Protein AF-A0A1M6MH89-F1 (afdb_monomer_lite)

pLDDT: mean 93.5, std 6.2, range [54.78, 98.31]

Sequence (133 aa):
MITVTIQVKPYLAAYLQSAYAHCTVEGAIRFTKNQNLYSCLLQLTTPRPKGVSWRDQGNVILSLPCPSVGKDPRTYNYLGEEAVKVLEQEINYEMRMDYYRFLRRNKFKNGMMFTRATELYLEEHGMTELIPE

Foldseek 3Di:
DAKAAAAADPLLLLQQCLVQVVQADPQAREDDPVDPLLVLQLVQFAFDDPPDDPDHDYSHMHDHDDDPDDDHCVGRVDGDPVSSVVSNVVSLVVSVVVLVVQLCCCCPVVVDDSVVSQVVVCVSSVHPDRSDD

Organism: NCBI:txid871324

Structure (mmCIF, N/CA/C/O backbone):
data_AF-A0A1M6MH89-F1
#
_entry.id   AF-A0A1M6MH89-F1
#
loop_
_atom_site.group_PDB
_atom_site.id
_atom_site.type_symbol
_atom_site.label_atom_id
_atom_site.label_alt_id
_atom_site.label_comp_id
_atom_site.label_asym_id
_atom_site.label_entity_id
_atom_site.label_seq_id
_atom_site.pdbx_PDB_ins_code
_atom_site.Cartn_x
_atom_site.Cartn_y
_atom_site.Cartn_z
_atom_site.occupancy
_atom_site.B_iso_or_equiv
_atom_site.auth_seq_id
_atom_site.auth_comp_id
_atom_site.auth_asym_id
_atom_site.auth_atom_id
_atom_site.pdbx_PDB_model_num
ATOM 1 N N . MET A 1 1 ? 8.858 12.599 -11.554 1.00 84.94 1 MET A N 1
ATOM 2 C CA . MET A 1 1 ? 8.562 11.377 -10.772 1.00 84.94 1 MET A CA 1
ATOM 3 C C . MET A 1 1 ? 8.063 10.322 -11.747 1.00 84.94 1 MET A C 1
ATOM 5 O O . MET A 1 1 ? 7.309 10.696 -12.632 1.00 84.94 1 MET A O 1
ATOM 9 N N . ILE A 1 2 ? 8.516 9.067 -11.662 1.00 93.31 2 ILE A N 1
ATOM 10 C CA . ILE A 1 2 ? 7.974 7.984 -12.504 1.00 93.31 2 ILE A CA 1
ATOM 11 C C . ILE A 1 2 ? 6.928 7.251 -11.677 1.00 93.31 2 ILE A C 1
ATOM 13 O O . ILE A 1 2 ? 7.187 6.927 -10.517 1.00 93.31 2 ILE A O 1
ATOM 17 N N . THR A 1 3 ? 5.755 7.035 -12.254 1.00 96.06 3 THR A N 1
ATOM 18 C CA . THR A 1 3 ? 4.608 6.436 -11.577 1.00 96.06 3 THR A CA 1
ATOM 19 C C . THR A 1 3 ? 4.136 5.188 -12.307 1.00 96.06 3 THR A C 1
ATOM 21 O O . THR A 1 3 ? 4.455 4.974 -13.475 1.00 96.06 3 THR A O 1
ATOM 24 N N . VAL A 1 4 ? 3.377 4.367 -11.592 1.00 96.38 4 VAL A N 1
ATOM 25 C CA . VAL A 1 4 ? 2.620 3.240 -12.132 1.00 96.38 4 VAL A CA 1
ATOM 26 C C . VAL A 1 4 ? 1.200 3.328 -11.591 1.00 96.38 4 VAL A C 1
ATOM 28 O O . VAL A 1 4 ? 1.000 3.719 -10.438 1.00 96.38 4 VAL A O 1
ATOM 31 N N . THR A 1 5 ? 0.219 2.985 -12.420 1.00 97.50 5 THR A N 1
ATOM 32 C CA . THR A 1 5 ? -1.176 2.866 -11.982 1.00 97.50 5 THR A CA 1
ATOM 33 C C . THR A 1 5 ? -1.515 1.391 -11.863 1.00 97.50 5 THR A C 1
ATOM 35 O O . THR A 1 5 ? -1.252 0.628 -12.788 1.00 97.50 5 THR A O 1
ATOM 38 N N . ILE A 1 6 ? -2.065 0.985 -10.725 1.00 97.12 6 ILE A N 1
ATOM 39 C CA . ILE A 1 6 ? -2.468 -0.397 -10.470 1.00 97.12 6 ILE A CA 1
ATOM 40 C C . ILE A 1 6 ? -3.941 -0.451 -10.093 1.00 97.12 6 ILE A C 1
ATOM 42 O O . ILE A 1 6 ? -4.483 0.477 -9.486 1.00 97.12 6 ILE A O 1
ATOM 46 N N . GLN A 1 7 ? -4.587 -1.552 -10.458 1.00 97.31 7 GLN A N 1
ATOM 47 C CA . GLN A 1 7 ? -5.928 -1.870 -10.001 1.00 97.31 7 GLN A CA 1
ATOM 48 C C . GLN A 1 7 ? -5.826 -2.771 -8.774 1.00 97.31 7 GLN A C 1
ATOM 50 O O . GLN A 1 7 ? -5.246 -3.852 -8.853 1.00 97.31 7 GLN A O 1
ATOM 55 N N . VAL A 1 8 ? -6.413 -2.326 -7.666 1.00 96.19 8 VAL A N 1
ATOM 56 C CA . VAL A 1 8 ? -6.588 -3.131 -6.451 1.00 96.19 8 VAL A CA 1
ATOM 57 C C . VAL A 1 8 ? -8.048 -3.131 -6.005 1.00 96.19 8 VAL A C 1
ATOM 59 O O . VAL A 1 8 ? -8.867 -2.356 -6.515 1.00 96.19 8 VAL A O 1
ATOM 62 N N . LYS A 1 9 ? -8.401 -3.974 -5.035 1.00 95.12 9 LYS A N 1
ATOM 63 C CA . LYS A 1 9 ? -9.731 -3.963 -4.410 1.00 95.12 9 LYS A CA 1
ATOM 64 C C . LYS A 1 9 ? -10.077 -2.568 -3.855 1.00 95.12 9 LYS A C 1
ATOM 66 O O . LYS A 1 9 ? -9.208 -1.924 -3.263 1.00 95.12 9 LYS A O 1
ATOM 71 N N . PRO A 1 10 ? -11.331 -2.093 -3.995 1.00 94.56 10 PRO A N 1
ATOM 72 C CA . PRO A 1 10 ? -11.717 -0.734 -3.600 1.00 94.56 10 PRO A CA 1
ATOM 73 C C . PRO A 1 10 ? -11.377 -0.367 -2.150 1.00 94.56 10 PRO A C 1
ATOM 75 O O . PRO A 1 10 ? -10.840 0.713 -1.910 1.00 94.56 10 PRO A O 1
ATOM 78 N N . TYR A 1 11 ? -11.599 -1.273 -1.192 1.00 93.75 11 TYR A N 1
ATOM 79 C CA . TYR A 1 11 ? -11.278 -1.019 0.218 1.00 93.75 11 TYR A CA 1
ATOM 80 C C . TYR A 1 11 ? -9.766 -0.857 0.467 1.00 93.75 11 TYR A C 1
ATOM 82 O O . TYR A 1 11 ? -9.362 -0.049 1.299 1.00 93.75 11 TYR A O 1
ATOM 90 N N . LEU A 1 12 ? -8.910 -1.549 -0.298 1.00 96.06 12 LEU A N 1
ATOM 91 C CA . LEU A 1 12 ? -7.453 -1.377 -0.229 1.00 96.06 12 LEU A CA 1
ATOM 92 C C . LEU A 1 12 ? -7.014 -0.047 -0.846 1.00 96.06 12 LEU A C 1
ATOM 94 O O . LEU A 1 12 ? -6.084 0.584 -0.350 1.00 96.06 12 LEU A O 1
ATOM 98 N N . ALA A 1 13 ? -7.690 0.408 -1.903 1.00 96.06 13 ALA A N 1
ATOM 99 C CA . ALA A 1 13 ? -7.443 1.734 -2.461 1.00 96.06 13 ALA A CA 1
ATOM 100 C C . ALA A 1 13 ? -7.813 2.836 -1.453 1.00 96.06 13 ALA A C 1
ATOM 102 O O . ALA A 1 13 ? -7.015 3.747 -1.233 1.00 96.06 13 ALA A O 1
ATOM 103 N N . ALA A 1 14 ? -8.970 2.720 -0.792 1.00 95.31 14 ALA A N 1
ATOM 104 C CA . ALA A 1 14 ? -9.404 3.641 0.261 1.00 95.31 14 ALA A CA 1
ATOM 105 C C . ALA A 1 14 ? -8.430 3.653 1.453 1.00 95.31 14 ALA A C 1
ATOM 107 O O . ALA A 1 14 ? -8.017 4.723 1.910 1.00 95.31 14 ALA A O 1
ATOM 108 N N . TYR A 1 15 ? -7.973 2.470 1.889 1.00 96.12 15 TYR A N 1
ATOM 109 C CA . TYR A 1 15 ? -6.920 2.334 2.897 1.00 96.12 15 TYR A CA 1
ATOM 110 C C . TYR A 1 15 ? -5.662 3.103 2.500 1.00 96.12 15 TYR A C 1
ATOM 112 O O . TYR A 1 15 ? -5.164 3.923 3.264 1.00 96.12 15 TYR A O 1
ATOM 120 N N . LEU A 1 16 ? -5.147 2.857 1.294 1.00 96.62 16 LEU A N 1
ATOM 121 C CA . LEU A 1 16 ? -3.911 3.475 0.834 1.00 96.62 16 LEU A CA 1
ATOM 122 C C . LEU A 1 16 ? -4.030 5.001 0.760 1.00 96.62 16 LEU A C 1
ATOM 124 O O . LEU A 1 16 ? -3.124 5.707 1.200 1.00 96.62 16 LEU A O 1
ATOM 128 N N . GLN A 1 17 ? -5.147 5.5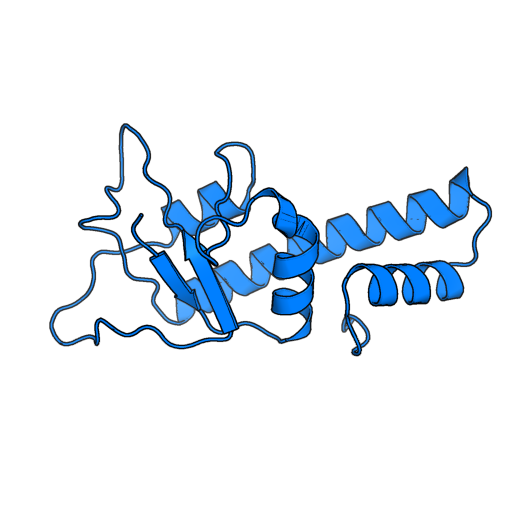10 0.240 1.00 94.81 17 GLN A N 1
ATOM 129 C CA . GLN A 1 17 ? -5.389 6.948 0.124 1.00 94.81 17 GLN A CA 1
ATOM 130 C C . GLN A 1 17 ? -5.436 7.643 1.486 1.00 94.81 17 GLN A C 1
ATOM 132 O O . GLN A 1 17 ? -4.864 8.718 1.637 1.00 94.81 17 GLN A O 1
ATOM 137 N N . SER A 1 18 ? -6.078 7.030 2.479 1.00 95.19 18 SER A N 1
ATOM 138 C CA . SER A 1 18 ? -6.204 7.590 3.828 1.00 95.19 18 SER A CA 1
ATOM 139 C C . SER A 1 18 ? -4.924 7.404 4.652 1.00 95.19 18 SER A C 1
ATOM 141 O O . SER A 1 18 ? -4.354 8.383 5.138 1.00 95.19 18 SER A O 1
ATOM 143 N N . ALA A 1 19 ? -4.400 6.178 4.746 1.00 95.25 19 ALA A N 1
ATOM 144 C CA . ALA A 1 19 ? -3.220 5.853 5.550 1.00 95.25 19 ALA A CA 1
ATOM 145 C C . ALA A 1 19 ? -1.943 6.545 5.042 1.00 95.25 19 ALA A C 1
ATOM 147 O O . ALA A 1 19 ? -1.082 6.931 5.836 1.00 95.25 19 ALA A O 1
ATOM 148 N N . TYR A 1 20 ? -1.831 6.760 3.726 1.00 95.56 20 TYR A N 1
ATOM 149 C CA . TYR A 1 20 ? -0.673 7.396 3.089 1.00 95.56 20 TYR A CA 1
ATOM 150 C C . TYR A 1 20 ? -0.992 8.773 2.489 1.00 95.56 20 TYR A C 1
ATOM 152 O O . TYR A 1 20 ? -0.226 9.273 1.659 1.00 95.56 20 TYR A O 1
ATOM 160 N N . ALA A 1 21 ? -2.065 9.437 2.937 1.00 93.44 21 ALA A N 1
ATOM 161 C CA . ALA A 1 21 ? -2.431 10.784 2.483 1.00 93.44 21 ALA A CA 1
ATOM 162 C C . ALA A 1 21 ? -1.250 11.767 2.597 1.00 93.44 21 ALA A C 1
ATOM 164 O O . ALA A 1 21 ? -0.911 12.479 1.654 1.00 93.44 21 ALA A O 1
ATOM 165 N N . HIS A 1 22 ? -0.543 11.718 3.729 1.00 92.31 22 HIS A N 1
ATOM 166 C CA . HIS A 1 22 ? 0.636 12.536 4.028 1.00 92.31 22 HIS A CA 1
ATOM 167 C C . HIS A 1 22 ? 1.875 12.208 3.170 1.00 92.31 22 HIS A C 1
ATOM 169 O O . HIS A 1 22 ? 2.835 12.975 3.151 1.00 92.31 22 HIS A O 1
ATOM 175 N N . CYS A 1 23 ? 1.868 11.076 2.462 1.00 91.25 23 CYS A N 1
ATOM 176 C CA . CYS A 1 23 ? 2.927 10.644 1.550 1.00 91.25 23 CYS A CA 1
ATOM 177 C C . CYS A 1 23 ? 2.554 10.827 0.070 1.00 91.25 23 CYS A C 1
ATOM 179 O O . CYS A 1 23 ? 3.302 10.388 -0.808 1.00 91.25 23 CYS A O 1
ATOM 181 N N . THR A 1 24 ? 1.406 11.435 -0.231 1.00 93.75 24 THR A N 1
ATOM 182 C CA . THR A 1 24 ? 0.944 11.620 -1.609 1.00 93.75 24 THR A CA 1
ATOM 183 C C . THR A 1 24 ? 1.540 12.892 -2.204 1.00 93.75 24 THR A C 1
ATOM 185 O O . THR A 1 24 ? 1.400 13.981 -1.655 1.00 93.75 24 THR A O 1
ATOM 188 N N . VAL A 1 25 ? 2.211 12.758 -3.347 1.00 92.12 25 VAL A N 1
ATOM 189 C CA . VAL A 1 25 ? 2.838 13.863 -4.086 1.00 92.12 25 VAL A CA 1
ATOM 190 C C . VAL A 1 25 ? 2.301 13.828 -5.508 1.00 92.12 25 VAL A C 1
ATOM 192 O O . VAL A 1 25 ? 2.363 12.783 -6.143 1.00 92.12 25 VAL A O 1
ATOM 195 N N . GLU A 1 26 ? 1.757 14.943 -6.004 1.00 91.06 26 GLU A N 1
ATOM 196 C CA . GLU A 1 26 ? 1.193 15.035 -7.368 1.00 91.06 26 GLU A CA 1
ATOM 197 C C . GLU A 1 26 ? 0.160 13.924 -7.677 1.00 91.06 26 GLU A C 1
ATOM 199 O O . GLU A 1 26 ? 0.090 13.409 -8.789 1.00 91.06 26 GLU A O 1
ATOM 204 N N . GLY A 1 27 ? -0.626 13.517 -6.672 1.00 91.69 27 GLY A N 1
ATOM 205 C CA . GLY A 1 27 ? -1.636 12.458 -6.803 1.00 91.69 27 GLY A CA 1
ATOM 206 C C . GLY A 1 27 ? -1.094 11.023 -6.783 1.00 91.69 27 GLY A C 1
ATOM 207 O O . GLY A 1 27 ? -1.880 10.090 -6.916 1.00 91.69 27 GLY A O 1
ATOM 208 N N . ALA A 1 28 ? 0.215 10.823 -6.592 1.00 96.62 28 ALA A N 1
ATOM 209 C CA . ALA A 1 28 ? 0.829 9.504 -6.468 1.00 96.62 28 ALA A CA 1
ATOM 210 C C . ALA A 1 28 ? 1.328 9.245 -5.043 1.00 96.62 28 ALA A C 1
ATOM 212 O O . ALA A 1 28 ? 2.017 10.077 -4.447 1.00 96.62 28 ALA A O 1
ATOM 213 N N . ILE A 1 29 ? 1.040 8.059 -4.512 1.00 97.62 29 ILE A N 1
ATOM 214 C CA . ILE A 1 29 ? 1.519 7.645 -3.192 1.00 97.62 29 ILE A CA 1
ATOM 215 C C . ILE A 1 29 ? 3.012 7.338 -3.288 1.00 97.62 29 ILE A C 1
ATOM 217 O O . ILE A 1 29 ? 3.440 6.505 -4.093 1.00 97.62 29 ILE A O 1
ATOM 221 N N . ARG A 1 30 ? 3.822 8.007 -2.466 1.00 96.50 30 ARG A N 1
ATOM 222 C CA . ARG A 1 30 ? 5.269 7.798 -2.407 1.00 96.50 30 ARG A CA 1
ATOM 223 C C . ARG A 1 30 ? 5.659 7.105 -1.111 1.00 96.50 30 ARG A C 1
ATOM 225 O O . ARG A 1 30 ? 5.775 7.743 -0.069 1.00 96.50 30 ARG A O 1
ATOM 232 N N . PHE A 1 31 ? 5.956 5.814 -1.200 1.00 95.81 31 PHE A N 1
ATOM 233 C CA . PHE A 1 31 ? 6.504 5.089 -0.060 1.00 95.81 31 PHE A CA 1
ATOM 234 C C . PHE A 1 31 ? 7.932 5.542 0.272 1.00 95.81 31 PHE A C 1
ATOM 236 O O . PHE A 1 31 ? 8.727 5.903 -0.601 1.00 95.81 31 PHE A O 1
ATOM 243 N N . THR A 1 32 ? 8.266 5.498 1.556 1.00 93.25 32 THR A N 1
ATOM 244 C CA . THR A 1 32 ? 9.608 5.742 2.086 1.00 93.25 32 THR A CA 1
ATOM 245 C C . THR A 1 32 ? 10.361 4.427 2.263 1.00 93.25 32 THR A C 1
ATOM 247 O O . THR A 1 32 ? 9.759 3.369 2.423 1.00 93.25 32 THR A O 1
ATOM 250 N N . LYS A 1 33 ? 11.698 4.485 2.290 1.00 92.19 33 LYS A N 1
ATOM 251 C CA . LYS A 1 33 ? 12.571 3.295 2.354 1.00 92.19 33 LYS A CA 1
ATOM 252 C C . LYS A 1 33 ? 12.321 2.376 3.558 1.00 92.19 33 LYS A C 1
ATOM 254 O O . LYS A 1 33 ? 12.704 1.215 3.509 1.00 92.19 33 LYS A O 1
ATOM 259 N N . ASN A 1 34 ? 11.705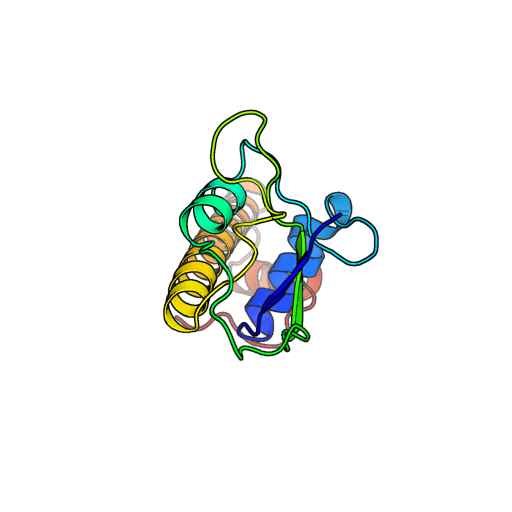 2.895 4.620 1.00 92.56 34 ASN A N 1
ATOM 260 C CA . ASN A 1 34 ? 11.442 2.154 5.853 1.00 92.56 34 ASN A CA 1
ATOM 261 C C . ASN A 1 34 ? 10.083 1.431 5.838 1.00 92.56 34 ASN A C 1
ATOM 263 O O . ASN A 1 34 ? 9.740 0.769 6.811 1.00 92.56 34 ASN A O 1
ATOM 267 N N . GLN A 1 35 ? 9.290 1.587 4.776 1.00 93.31 35 GLN A N 1
ATOM 268 C CA . GLN A 1 35 ? 7.984 0.945 4.631 1.00 93.31 35 GLN A CA 1
ATOM 269 C C . GLN A 1 35 ? 8.121 -0.339 3.809 1.00 93.31 35 GLN A C 1
ATOM 271 O O . GLN A 1 35 ? 8.764 -0.335 2.761 1.00 93.31 35 GLN A O 1
ATOM 276 N N . ASN A 1 36 ? 7.474 -1.428 4.230 1.00 94.62 36 ASN A N 1
ATOM 277 C CA . ASN A 1 36 ? 7.555 -2.716 3.527 1.00 94.62 36 ASN A CA 1
ATOM 278 C C . ASN A 1 36 ? 7.075 -2.614 2.072 1.00 94.62 36 ASN A C 1
ATOM 280 O O . ASN A 1 36 ? 7.726 -3.139 1.167 1.00 94.62 36 ASN A O 1
ATOM 284 N N . LEU A 1 37 ? 6.018 -1.830 1.826 1.00 96.88 37 LEU A N 1
ATOM 285 C CA . LEU A 1 37 ? 5.495 -1.569 0.481 1.00 96.88 37 LEU A CA 1
ATOM 286 C C . LEU A 1 37 ? 6.515 -0.902 -0.458 1.00 96.88 37 LEU A C 1
ATOM 288 O O . LEU A 1 37 ? 6.464 -1.143 -1.661 1.00 96.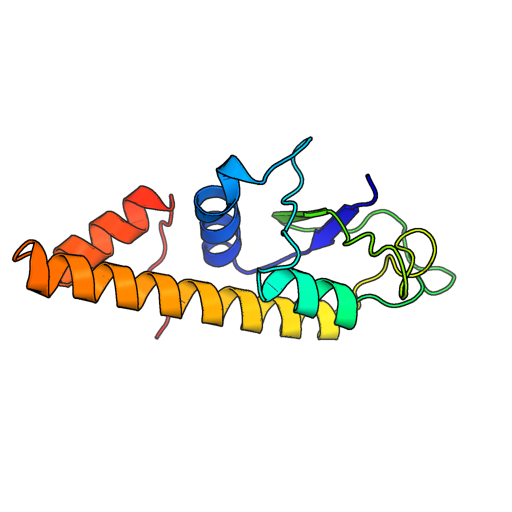88 37 LEU A O 1
ATOM 292 N N . TYR A 1 38 ? 7.483 -0.129 0.055 1.00 96.56 38 TYR A N 1
ATOM 293 C CA . TYR A 1 38 ? 8.584 0.399 -0.763 1.00 96.56 38 TYR A CA 1
ATOM 294 C C . TYR A 1 38 ? 9.459 -0.732 -1.306 1.00 96.56 38 TYR A C 1
ATOM 296 O O . TYR A 1 38 ? 9.751 -0.783 -2.502 1.00 96.56 38 TYR A O 1
ATOM 304 N N . SER A 1 39 ? 9.878 -1.638 -0.419 1.00 95.50 39 SER A N 1
ATOM 305 C CA . SER A 1 39 ? 10.739 -2.768 -0.767 1.00 95.50 39 SER A CA 1
ATOM 306 C C . SER A 1 39 ? 10.014 -3.749 -1.684 1.00 95.50 39 SER A C 1
ATOM 308 O O . SER A 1 39 ? 10.584 -4.162 -2.693 1.00 95.50 39 SER A O 1
ATOM 310 N N . CYS A 1 40 ? 8.747 -4.048 -1.384 1.00 97.19 40 CYS A N 1
ATOM 311 C CA . CYS A 1 40 ? 7.883 -4.889 -2.208 1.00 97.19 40 CYS A CA 1
ATOM 312 C C . CYS A 1 40 ? 7.748 -4.315 -3.628 1.00 97.19 40 CYS A C 1
ATOM 314 O O . CYS A 1 40 ? 8.100 -4.975 -4.605 1.00 97.19 40 CYS A O 1
ATOM 316 N N . LEU A 1 41 ? 7.364 -3.039 -3.750 1.00 97.12 41 LEU A N 1
ATOM 317 C CA . LEU A 1 41 ? 7.223 -2.362 -5.040 1.00 97.12 41 LEU A CA 1
ATOM 318 C C . LEU A 1 41 ? 8.531 -2.381 -5.846 1.00 97.12 41 LEU A C 1
ATOM 320 O O . LEU A 1 41 ? 8.523 -2.717 -7.027 1.00 97.12 41 LEU A O 1
ATOM 324 N N . LEU A 1 42 ? 9.669 -2.077 -5.213 1.00 96.56 42 LEU A N 1
ATOM 325 C CA . LEU A 1 42 ? 10.981 -2.117 -5.865 1.00 96.56 42 LEU A CA 1
ATOM 326 C C . LEU A 1 42 ? 11.346 -3.530 -6.355 1.00 96.56 42 LEU A C 1
ATOM 328 O O . LEU A 1 42 ? 11.904 -3.699 -7.440 1.00 96.56 42 LEU A O 1
ATOM 332 N N . GLN A 1 43 ? 11.058 -4.569 -5.574 1.00 96.38 43 GLN A N 1
ATOM 333 C CA . GLN A 1 43 ? 11.355 -5.951 -5.960 1.00 96.38 43 GLN A CA 1
ATOM 334 C C . GLN A 1 43 ? 10.482 -6.430 -7.122 1.00 96.38 43 GLN A C 1
ATOM 336 O O . GLN A 1 43 ? 10.983 -7.136 -7.998 1.00 96.38 43 GLN A O 1
ATOM 341 N N . LEU A 1 44 ? 9.232 -5.983 -7.171 1.00 97.81 44 LEU A N 1
ATOM 342 C CA . LEU A 1 44 ? 8.243 -6.405 -8.156 1.00 97.81 44 LEU A CA 1
ATOM 343 C C . LEU A 1 44 ? 8.373 -5.711 -9.519 1.00 97.81 44 LEU A C 1
ATOM 345 O O . LEU A 1 44 ? 7.905 -6.252 -10.521 1.00 97.81 44 LEU A O 1
ATOM 349 N N . THR A 1 45 ? 9.025 -4.546 -9.601 1.00 97.12 45 THR A N 1
ATOM 350 C CA . THR A 1 45 ? 9.207 -3.868 -10.891 1.00 97.12 45 THR A CA 1
ATOM 351 C C . THR A 1 45 ? 10.138 -4.633 -11.827 1.00 97.12 45 THR A C 1
ATOM 353 O O . THR A 1 45 ? 11.200 -5.135 -11.446 1.00 97.12 45 THR A O 1
ATOM 356 N N . THR A 1 46 ? 9.767 -4.667 -13.101 1.00 96.69 46 THR A N 1
ATOM 357 C CA . THR A 1 46 ? 10.532 -5.286 -14.188 1.00 96.69 46 THR A CA 1
ATOM 358 C C . THR A 1 46 ? 10.711 -4.291 -15.336 1.00 96.69 46 THR A C 1
ATOM 360 O O . THR A 1 46 ? 10.019 -3.265 -15.372 1.00 96.69 46 THR A O 1
ATOM 363 N N . PRO A 1 47 ? 11.652 -4.535 -16.266 1.00 96.31 47 PRO A N 1
ATOM 364 C CA . PRO A 1 47 ? 11.737 -3.743 -17.482 1.00 96.31 47 PRO A CA 1
ATOM 365 C C . PRO A 1 47 ? 10.453 -3.853 -18.300 1.00 96.31 47 PRO A C 1
ATOM 367 O O . PRO A 1 47 ? 9.947 -4.958 -18.498 1.00 96.31 47 PRO A O 1
ATOM 370 N N . ARG A 1 48 ? 9.932 -2.724 -18.792 1.00 94.25 48 ARG A N 1
ATOM 371 C CA . ARG A 1 48 ? 8.696 -2.731 -19.586 1.00 94.25 48 ARG A CA 1
ATOM 372 C C . ARG A 1 48 ? 8.895 -3.529 -20.883 1.00 94.25 48 ARG A C 1
ATOM 374 O O . ARG A 1 48 ? 9.778 -3.178 -21.673 1.00 94.25 48 ARG A O 1
ATOM 381 N N . PRO A 1 49 ? 8.099 -4.586 -21.132 1.00 94.19 49 PRO A N 1
ATOM 382 C CA . PRO A 1 49 ? 8.215 -5.365 -22.357 1.00 94.19 49 PRO A CA 1
ATOM 383 C C . PRO A 1 49 ? 7.864 -4.537 -23.599 1.00 94.19 49 PRO A C 1
ATOM 385 O O . PRO A 1 49 ? 7.057 -3.605 -23.549 1.00 94.19 49 PRO A O 1
ATOM 388 N N . LYS A 1 50 ? 8.443 -4.901 -24.749 1.00 92.25 50 LYS A N 1
ATOM 389 C CA . LYS A 1 50 ? 8.118 -4.260 -26.032 1.00 92.25 50 LYS A CA 1
ATOM 390 C C . LYS A 1 50 ? 6.654 -4.528 -26.396 1.00 92.25 50 LYS A C 1
ATOM 392 O O . LYS A 1 50 ? 6.199 -5.661 -26.314 1.00 92.25 50 LYS A O 1
ATOM 397 N N . GLY A 1 51 ? 5.943 -3.490 -26.833 1.00 89.12 51 GLY A N 1
ATOM 398 C CA . GLY A 1 51 ? 4.545 -3.590 -27.273 1.00 89.12 51 GLY A CA 1
ATOM 399 C C . GLY A 1 51 ? 3.500 -3.455 -26.160 1.00 89.12 51 GLY A C 1
ATOM 400 O O . GLY A 1 51 ? 2.314 -3.380 -26.465 1.00 89.12 51 GLY A O 1
ATOM 401 N N . VAL A 1 52 ? 3.911 -3.363 -24.891 1.00 89.88 52 VAL A N 1
ATOM 402 C CA . VAL A 1 52 ? 2.992 -3.061 -23.785 1.00 89.88 52 VAL A CA 1
ATOM 403 C C . VAL A 1 52 ? 2.698 -1.559 -23.756 1.00 89.88 52 VAL A C 1
ATOM 405 O O . VAL A 1 52 ? 3.602 -0.735 -23.909 1.00 89.88 52 VAL A O 1
ATOM 408 N N . SER A 1 53 ? 1.425 -1.203 -23.562 1.00 88.50 53 SER A N 1
ATOM 409 C CA . SER A 1 53 ? 0.971 0.187 -23.427 1.00 88.50 53 SER A CA 1
ATOM 410 C C . SER A 1 53 ? 1.743 0.927 -22.331 1.00 88.50 53 SER A C 1
ATOM 412 O O . SER A 1 53 ? 2.083 0.345 -21.308 1.00 88.50 53 SER A O 1
ATOM 414 N N . TRP A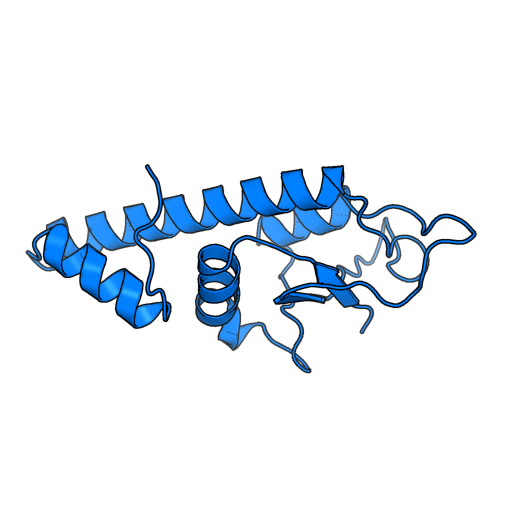 1 54 ? 1.973 2.226 -22.520 1.00 86.62 54 TRP A N 1
ATOM 415 C CA . TRP A 1 54 ? 2.521 3.128 -21.494 1.00 86.62 54 TRP A CA 1
ATOM 416 C C . TRP A 1 54 ? 1.449 3.730 -20.580 1.00 86.62 54 TRP A C 1
ATOM 418 O O . TRP A 1 54 ? 1.763 4.476 -19.658 1.00 86.62 54 TRP A O 1
ATOM 428 N N . ARG A 1 55 ? 0.175 3.441 -20.857 1.00 86.75 55 ARG A N 1
ATOM 429 C CA . ARG A 1 55 ? -0.961 3.882 -20.050 1.00 86.75 55 ARG A CA 1
ATOM 430 C C . ARG A 1 55 ? -1.417 2.722 -19.181 1.00 86.75 55 ARG A C 1
ATOM 432 O O . ARG A 1 55 ? -2.228 1.911 -19.627 1.00 86.75 55 ARG A O 1
ATOM 439 N N . ASP A 1 56 ? -0.860 2.650 -17.980 1.00 90.38 56 ASP A N 1
ATOM 440 C CA . ASP A 1 56 ? -1.330 1.722 -16.957 1.00 90.38 56 ASP A CA 1
ATOM 441 C C . ASP A 1 56 ? -2.725 2.172 -16.471 1.00 90.38 56 ASP A C 1
ATOM 443 O O . ASP A 1 56 ? -3.014 3.371 -16.432 1.00 90.38 56 ASP A O 1
ATOM 447 N N . GLN A 1 57 ? -3.607 1.227 -16.139 1.00 91.00 57 GLN A N 1
ATOM 448 C CA . GLN A 1 57 ? -4.984 1.498 -15.706 1.00 91.00 57 GLN A CA 1
ATOM 449 C C . GLN A 1 57 ? -5.202 1.002 -14.277 1.00 91.00 57 GLN A C 1
ATOM 451 O O . GLN A 1 57 ? -4.618 -0.002 -13.871 1.00 91.00 57 GLN A O 1
ATOM 456 N N . GLY A 1 58 ? -6.063 1.687 -13.524 1.00 95.44 58 GLY A N 1
ATOM 457 C CA . GLY A 1 58 ? -6.430 1.269 -12.177 1.00 95.44 58 GLY A CA 1
ATOM 458 C C . GLY A 1 58 ? -6.935 2.402 -11.292 1.00 95.44 58 GLY A C 1
ATOM 459 O O . GLY A 1 58 ? -7.196 3.509 -11.763 1.00 95.44 58 GLY A O 1
ATOM 460 N N . ASN A 1 59 ? -7.057 2.113 -9.998 1.00 96.31 59 ASN A N 1
ATOM 461 C CA . ASN A 1 59 ? -7.606 3.007 -8.977 1.00 96.31 59 ASN A CA 1
ATOM 462 C C . ASN A 1 59 ? -6.563 3.525 -7.970 1.00 96.31 59 ASN A C 1
ATOM 464 O O . ASN A 1 59 ? -6.913 4.300 -7.080 1.00 96.31 59 ASN A O 1
ATOM 468 N N . VAL A 1 60 ? -5.294 3.127 -8.104 1.00 97.06 60 VAL A N 1
ATOM 469 C CA . VAL A 1 60 ? -4.190 3.591 -7.253 1.00 97.06 60 VAL A CA 1
ATOM 470 C C . VAL A 1 60 ? -2.994 3.980 -8.113 1.00 97.06 60 VAL A C 1
ATOM 472 O O . VAL A 1 60 ? -2.540 3.199 -8.947 1.00 97.06 60 VAL A O 1
ATOM 475 N N . ILE A 1 61 ? -2.449 5.175 -7.874 1.00 97.69 61 ILE A N 1
ATOM 476 C CA . ILE A 1 61 ? -1.227 5.663 -8.521 1.00 97.69 61 ILE A CA 1
ATOM 477 C C . ILE A 1 61 ? -0.090 5.617 -7.500 1.00 97.69 61 ILE A C 1
ATOM 479 O O . ILE A 1 61 ? -0.156 6.253 -6.447 1.00 97.69 61 ILE A O 1
ATOM 483 N N . LEU A 1 62 ? 0.973 4.883 -7.822 1.00 97.56 62 LEU A N 1
ATOM 484 C CA . LEU A 1 62 ? 2.156 4.739 -6.980 1.00 97.56 62 LEU A CA 1
ATOM 485 C C . LEU A 1 62 ? 3.356 5.418 -7.635 1.00 97.56 62 LEU A C 1
ATOM 487 O O . LEU A 1 62 ? 3.622 5.233 -8.823 1.00 97.56 62 LEU A O 1
ATOM 491 N N . SER A 1 63 ? 4.122 6.172 -6.851 1.00 97.12 63 SER A N 1
ATOM 492 C CA . SER A 1 63 ? 5.453 6.622 -7.253 1.00 97.12 63 SER A CA 1
ATOM 493 C C . SER A 1 63 ? 6.413 5.444 -7.183 1.00 97.12 63 SER A C 1
ATOM 495 O O . SER A 1 63 ? 6.588 4.842 -6.123 1.00 97.12 63 SER A O 1
ATOM 497 N N . LEU A 1 64 ? 7.108 5.165 -8.283 1.00 96.62 64 LEU A N 1
ATOM 498 C CA . LEU A 1 64 ? 8.131 4.132 -8.287 1.00 96.62 64 LEU A CA 1
ATOM 499 C C . LEU A 1 64 ? 9.330 4.549 -7.419 1.00 96.62 64 LEU A C 1
ATOM 501 O O . LEU A 1 64 ? 9.776 5.702 -7.495 1.00 96.62 64 LEU A O 1
ATOM 505 N N . PRO A 1 65 ? 9.872 3.625 -6.609 1.00 94.62 65 PRO A N 1
ATOM 506 C CA . PRO A 1 65 ? 11.108 3.830 -5.876 1.00 94.62 65 PRO A CA 1
ATOM 507 C C . PRO A 1 65 ? 12.265 4.215 -6.802 1.00 94.62 65 PRO A C 1
ATOM 509 O O . PRO A 1 65 ? 12.445 3.629 -7.866 1.00 94.62 65 PRO A O 1
ATOM 512 N N . CYS A 1 66 ? 13.085 5.172 -6.367 1.00 93.62 66 CYS A N 1
ATOM 513 C CA . CYS A 1 66 ? 14.306 5.575 -7.064 1.00 93.62 66 CYS A CA 1
ATOM 514 C C . CYS A 1 66 ? 15.503 5.431 -6.111 1.00 93.62 66 CYS A C 1
ATOM 516 O O . CYS A 1 66 ? 15.937 6.419 -5.508 1.00 93.62 66 CYS A O 1
ATOM 518 N N . PRO A 1 67 ? 15.997 4.201 -5.876 1.00 92.31 67 PRO A N 1
ATOM 519 C CA . PRO A 1 67 ? 17.172 3.993 -5.041 1.00 92.31 67 PRO A CA 1
ATOM 520 C C . PRO A 1 67 ? 18.430 4.557 -5.722 1.00 92.31 67 PRO A C 1
ATOM 522 O O . PRO A 1 67 ? 18.497 4.657 -6.943 1.00 92.31 67 PRO A O 1
ATOM 525 N N . SER A 1 68 ? 19.451 4.902 -4.934 1.00 90.75 68 SER A N 1
ATOM 526 C CA . SER A 1 68 ? 20.747 5.358 -5.463 1.00 90.75 68 SER A CA 1
ATOM 527 C C . SER A 1 68 ? 21.537 4.241 -6.153 1.00 90.75 68 SER A C 1
ATOM 529 O O . SER A 1 68 ? 22.367 4.517 -7.012 1.00 90.75 68 SER A O 1
ATOM 531 N N . VAL A 1 69 ? 21.286 2.986 -5.770 1.00 89.25 69 VAL A N 1
ATOM 532 C CA . VAL A 1 69 ? 21.884 1.775 -6.343 1.00 89.25 69 VAL A CA 1
ATOM 533 C C . VAL A 1 69 ? 20.777 0.739 -6.529 1.00 89.25 69 VAL A C 1
ATOM 535 O O . VAL A 1 69 ? 19.952 0.557 -5.633 1.00 89.25 69 VAL A O 1
ATOM 538 N N . GLY A 1 70 ? 20.759 0.052 -7.672 1.00 90.44 70 GLY A N 1
ATOM 539 C CA . GLY A 1 70 ? 19.793 -1.003 -7.978 1.00 90.44 70 GLY A CA 1
ATOM 540 C C . GLY A 1 70 ? 18.918 -0.665 -9.182 1.00 90.44 70 GLY A C 1
ATOM 541 O O . GLY A 1 70 ? 19.412 -0.206 -10.210 1.00 90.44 70 GLY A O 1
ATOM 542 N N . LYS A 1 71 ? 17.616 -0.936 -9.072 1.00 93.81 71 LYS A N 1
ATOM 543 C CA . LYS A 1 71 ? 16.670 -0.756 -10.177 1.00 93.81 71 LYS A CA 1
ATOM 544 C C . LYS A 1 71 ? 16.337 0.723 -10.383 1.00 93.81 71 LYS A C 1
ATOM 546 O O . LYS A 1 71 ? 15.634 1.317 -9.569 1.00 93.81 71 LYS A O 1
ATOM 551 N N . ASP A 1 72 ? 16.820 1.293 -11.486 1.00 94.69 72 ASP A N 1
ATOM 552 C CA . ASP A 1 72 ? 16.422 2.628 -11.944 1.00 94.69 72 ASP A CA 1
ATOM 553 C C . ASP A 1 72 ? 14.984 2.574 -12.497 1.00 94.69 72 ASP A C 1
ATOM 555 O O . ASP A 1 72 ? 14.729 1.800 -13.430 1.00 94.69 72 ASP A O 1
ATOM 559 N N . PRO A 1 73 ? 14.040 3.386 -11.985 1.00 95.06 73 PRO A N 1
ATOM 560 C CA . PRO A 1 73 ? 12.671 3.428 -12.489 1.00 95.06 73 PRO A CA 1
ATOM 561 C C . PRO A 1 73 ? 12.563 3.917 -13.941 1.00 95.06 73 PRO A C 1
ATOM 563 O O . PRO A 1 73 ? 11.505 3.793 -14.538 1.00 95.06 73 PRO A O 1
ATOM 566 N N . ARG A 1 74 ? 13.612 4.458 -14.570 1.00 94.06 74 ARG A N 1
ATOM 567 C CA . ARG A 1 74 ? 13.611 4.719 -16.024 1.00 94.06 74 ARG A CA 1
ATOM 568 C C . ARG A 1 74 ? 13.581 3.428 -16.841 1.00 94.06 74 ARG A C 1
ATOM 570 O O . ARG A 1 74 ? 13.030 3.416 -17.938 1.00 94.06 74 ARG A O 1
ATOM 577 N N . THR A 1 75 ? 14.145 2.358 -16.285 1.00 94.19 75 THR A N 1
ATOM 578 C CA . THR A 1 75 ? 14.210 1.033 -16.907 1.00 94.19 75 THR A CA 1
ATOM 579 C C . THR A 1 75 ? 13.175 0.094 -16.296 1.00 94.19 75 THR A C 1
ATOM 581 O O . THR A 1 75 ? 12.426 -0.539 -17.029 1.00 94.19 75 THR A O 1
ATOM 584 N N . TYR A 1 76 ? 13.103 0.015 -14.964 1.00 96.25 76 TYR A N 1
ATOM 585 C CA . TYR A 1 76 ? 12.240 -0.902 -14.215 1.00 96.25 76 TYR A CA 1
ATOM 586 C C . TYR A 1 76 ? 10.934 -0.210 -13.808 1.00 96.25 76 TYR A C 1
ATOM 588 O O . TYR A 1 76 ? 10.744 0.157 -12.648 1.00 96.25 76 TYR A O 1
ATOM 596 N N . ASN A 1 77 ? 10.045 -0.003 -14.778 1.00 95.56 77 ASN A N 1
ATOM 597 C CA . ASN A 1 77 ? 8.788 0.738 -14.614 1.00 95.56 77 ASN A CA 1
ATOM 598 C C . ASN A 1 77 ? 7.533 -0.036 -14.987 1.00 95.56 77 ASN A C 1
ATOM 600 O O . ASN A 1 77 ? 6.512 0.566 -15.319 1.00 95.56 77 ASN A O 1
ATOM 604 N N . TYR A 1 78 ? 7.604 -1.359 -14.961 1.00 96.50 78 TYR A N 1
ATOM 605 C CA . TYR A 1 78 ? 6.464 -2.199 -15.268 1.00 96.50 78 TYR A CA 1
ATOM 606 C C . TYR A 1 78 ? 6.170 -3.169 -14.129 1.00 96.50 78 TYR A C 1
ATOM 608 O O . TYR A 1 78 ? 7.076 -3.819 -13.600 1.00 96.50 78 TYR A O 1
ATOM 616 N N . LEU A 1 79 ? 4.890 -3.260 -13.776 1.00 96.31 79 LEU A N 1
ATOM 617 C CA . LEU A 1 79 ? 4.335 -4.286 -12.904 1.00 96.31 79 LEU A CA 1
ATOM 618 C C . LEU A 1 79 ? 3.446 -5.183 -13.762 1.00 96.31 79 LEU A C 1
ATOM 620 O O . LEU A 1 79 ? 2.448 -4.726 -14.314 1.00 96.31 79 LEU A O 1
ATOM 624 N N . GLY A 1 80 ? 3.832 -6.451 -13.888 1.00 94.38 80 GLY A N 1
ATOM 625 C CA . GLY A 1 80 ? 2.978 -7.460 -14.511 1.00 94.38 80 GLY A CA 1
ATOM 626 C C . GLY A 1 80 ? 1.780 -7.802 -13.626 1.00 94.38 80 GLY A C 1
ATOM 627 O O . GLY A 1 80 ? 1.773 -7.500 -12.435 1.00 94.38 80 GLY A O 1
ATOM 628 N N . GLU A 1 81 ? 0.785 -8.482 -14.188 1.00 93.69 81 GLU A N 1
ATOM 629 C CA . GLU A 1 81 ? -0.448 -8.833 -13.470 1.00 93.69 81 GLU A CA 1
ATOM 630 C C . GLU A 1 81 ? -0.181 -9.630 -12.179 1.00 93.69 81 GLU A C 1
ATOM 632 O O . GLU A 1 81 ? -0.679 -9.272 -11.114 1.00 93.69 81 GLU A O 1
ATOM 637 N N . GLU A 1 82 ? 0.680 -10.650 -12.237 1.00 96.38 82 GLU A N 1
ATOM 638 C CA . GLU A 1 82 ? 1.066 -11.434 -11.054 1.00 96.38 82 GLU A CA 1
ATOM 639 C C . GLU A 1 82 ? 1.794 -10.587 -10.005 1.00 96.38 82 GLU A C 1
ATOM 641 O O . GLU A 1 82 ? 1.583 -10.748 -8.806 1.00 96.38 82 GLU A O 1
ATOM 646 N N . ALA A 1 83 ? 2.602 -9.622 -10.447 1.00 97.38 83 ALA A N 1
ATOM 647 C CA . ALA A 1 83 ? 3.268 -8.695 -9.543 1.00 97.38 83 ALA A CA 1
ATOM 648 C C . ALA A 1 83 ? 2.256 -7.773 -8.843 1.00 97.38 83 ALA A C 1
ATOM 650 O O . ALA A 1 83 ? 2.379 -7.525 -7.647 1.00 97.38 83 ALA A O 1
ATOM 651 N N . VAL A 1 84 ? 1.224 -7.311 -9.557 1.00 97.56 84 VAL A N 1
ATOM 652 C CA . VAL A 1 84 ? 0.125 -6.536 -8.960 1.00 97.56 84 VAL A CA 1
ATOM 653 C C . VAL A 1 84 ? -0.644 -7.375 -7.937 1.00 97.56 84 VAL A C 1
ATOM 655 O O . VAL A 1 84 ? -0.935 -6.863 -6.860 1.00 97.56 84 VAL A O 1
ATOM 658 N N . LYS A 1 85 ? -0.904 -8.663 -8.206 1.00 97.56 85 LYS A N 1
ATOM 659 C CA . LYS A 1 85 ? -1.552 -9.572 -7.240 1.00 97.56 85 LYS A CA 1
ATOM 660 C C . LYS A 1 85 ? -0.732 -9.730 -5.958 1.00 97.56 85 LYS A C 1
ATOM 662 O O . LYS A 1 85 ? -1.290 -9.644 -4.868 1.00 97.56 85 LYS A O 1
ATOM 667 N N . VAL A 1 86 ? 0.585 -9.913 -6.072 1.00 98.19 86 VAL A N 1
ATOM 668 C CA . VAL A 1 86 ? 1.482 -9.998 -4.904 1.00 98.19 86 VAL A CA 1
ATOM 669 C C . VAL A 1 86 ? 1.496 -8.681 -4.127 1.00 98.19 86 VAL A C 1
ATOM 671 O O . VAL A 1 86 ? 1.388 -8.684 -2.903 1.00 98.19 86 VAL A O 1
ATOM 674 N N . LEU A 1 87 ? 1.573 -7.545 -4.824 1.00 98.31 87 LEU A N 1
ATOM 675 C CA . LEU A 1 87 ? 1.531 -6.236 -4.177 1.00 98.31 87 LEU A CA 1
ATOM 676 C C . LEU A 1 87 ? 0.195 -6.002 -3.457 1.00 98.31 87 LEU A C 1
ATOM 678 O O . LEU A 1 87 ? 0.190 -5.511 -2.333 1.00 98.31 87 LEU A O 1
ATOM 682 N N . GLU A 1 88 ? -0.929 -6.382 -4.068 1.00 97.75 88 GLU A N 1
ATOM 683 C CA . GLU A 1 88 ? -2.255 -6.305 -3.448 1.00 97.75 88 GLU A CA 1
ATOM 684 C C . GLU A 1 88 ? -2.333 -7.139 -2.159 1.00 97.75 88 GLU A C 1
ATOM 686 O O . GLU A 1 88 ? -2.877 -6.673 -1.156 1.00 97.75 88 GLU A O 1
ATOM 691 N N . GLN A 1 89 ? -1.759 -8.346 -2.156 1.00 97.31 89 GLN A N 1
ATOM 692 C CA . GLN A 1 89 ? -1.691 -9.191 -0.961 1.00 97.31 89 GLN A CA 1
ATOM 693 C C . GLN A 1 89 ? -0.889 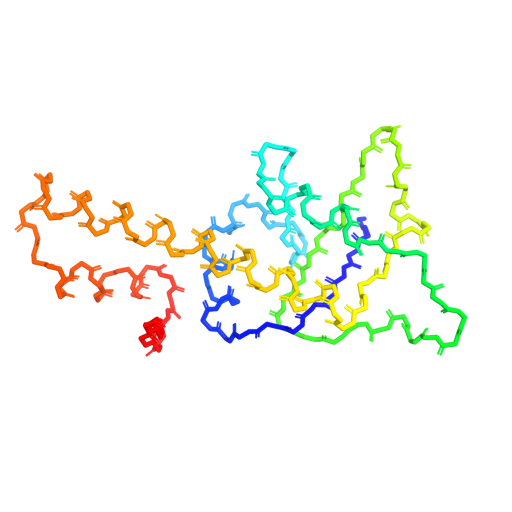-8.530 0.164 1.00 97.31 89 GLN A C 1
ATOM 695 O O . GLN A 1 89 ? -1.333 -8.550 1.313 1.00 97.31 89 GLN A O 1
ATOM 700 N N . GLU A 1 90 ? 0.240 -7.898 -0.160 1.00 98.00 90 GLU A N 1
ATOM 701 C CA . GLU A 1 90 ? 1.061 -7.184 0.822 1.00 98.00 90 GLU A CA 1
ATOM 702 C C . GLU A 1 90 ? 0.327 -5.956 1.388 1.00 98.00 90 GLU A C 1
ATOM 704 O O . GLU A 1 90 ? 0.322 -5.734 2.599 1.00 98.00 90 GLU A O 1
ATOM 709 N N . ILE A 1 91 ? -0.373 -5.193 0.538 1.00 97.62 91 ILE A N 1
ATOM 710 C CA . ILE A 1 91 ? -1.218 -4.067 0.972 1.00 97.62 91 ILE A CA 1
ATOM 711 C C . ILE A 1 91 ? -2.316 -4.561 1.924 1.00 97.62 91 ILE A C 1
ATOM 713 O O . ILE A 1 91 ? -2.560 -3.949 2.964 1.00 97.62 91 ILE A O 1
ATOM 717 N N . ASN A 1 92 ? -2.965 -5.680 1.597 1.00 96.75 92 ASN A N 1
ATOM 718 C CA . ASN A 1 92 ? -3.995 -6.279 2.442 1.00 96.75 92 ASN A CA 1
ATOM 719 C C . ASN A 1 92 ? -3.438 -6.753 3.792 1.00 96.75 92 ASN A C 1
ATOM 721 O O . ASN A 1 92 ? -4.098 -6.585 4.818 1.00 96.75 92 ASN A O 1
ATOM 725 N N . TYR A 1 93 ? -2.232 -7.320 3.808 1.00 96.44 93 TYR A N 1
ATOM 726 C CA . TYR A 1 93 ? -1.556 -7.711 5.042 1.00 96.44 93 TYR A CA 1
ATOM 727 C C . TYR A 1 93 ? -1.250 -6.496 5.931 1.00 96.44 93 TYR A C 1
ATOM 729 O O . TYR A 1 93 ? -1.621 -6.497 7.107 1.00 96.44 93 TYR A O 1
ATOM 737 N N . GLU A 1 94 ? -0.651 -5.440 5.374 1.00 96.06 94 GLU A N 1
ATOM 738 C CA . GLU A 1 94 ? -0.363 -4.196 6.104 1.00 96.06 94 GLU A CA 1
ATOM 739 C C . GLU A 1 94 ? -1.636 -3.559 6.675 1.00 96.06 94 GLU A C 1
ATOM 741 O O . GLU A 1 94 ? -1.692 -3.255 7.870 1.00 96.06 94 GLU A O 1
ATOM 746 N N . MET A 1 95 ? -2.697 -3.454 5.866 1.00 95.88 95 MET A N 1
ATOM 747 C CA . MET A 1 95 ? -3.998 -2.948 6.314 1.00 95.88 95 MET A CA 1
ATOM 748 C C . MET A 1 95 ? -4.555 -3.771 7.478 1.00 95.88 95 MET A C 1
ATOM 750 O O . MET A 1 95 ? -4.983 -3.213 8.484 1.00 95.88 95 MET A O 1
ATOM 754 N N . ARG A 1 96 ? -4.535 -5.106 7.386 1.00 94.94 96 ARG A N 1
ATOM 755 C CA . ARG A 1 96 ? -5.030 -5.970 8.469 1.00 94.94 96 ARG A CA 1
ATOM 756 C C . ARG A 1 96 ? -4.226 -5.787 9.750 1.00 94.94 96 ARG A C 1
ATOM 758 O O . ARG A 1 96 ? -4.805 -5.729 10.834 1.00 94.94 96 ARG A O 1
ATOM 765 N N . MET A 1 97 ? -2.906 -5.667 9.648 1.00 95.69 97 MET A N 1
ATOM 766 C CA . MET A 1 97 ? -2.052 -5.423 10.810 1.00 95.69 97 MET A CA 1
ATOM 767 C C . MET A 1 97 ? -2.348 -4.072 11.462 1.00 95.69 97 MET A C 1
ATOM 769 O O . MET A 1 97 ? -2.402 -3.984 12.692 1.00 95.69 97 MET A O 1
ATOM 773 N N . ASP A 1 98 ? -2.559 -3.035 10.660 1.00 95.94 98 ASP A N 1
ATOM 774 C CA . ASP A 1 98 ? -2.982 -1.720 11.129 1.00 95.94 98 ASP A CA 1
ATOM 775 C C . ASP A 1 98 ? -4.358 -1.771 11.815 1.00 95.94 98 ASP A C 1
ATOM 777 O O . ASP A 1 98 ? -4.492 -1.375 12.977 1.00 95.94 98 ASP A O 1
ATOM 781 N N . TYR A 1 99 ? -5.339 -2.404 11.174 1.00 95.62 99 TYR A N 1
ATOM 782 C CA . TYR A 1 99 ? -6.676 -2.630 11.714 1.00 95.62 99 TYR A CA 1
ATOM 783 C C . TYR A 1 99 ? -6.657 -3.362 13.065 1.00 95.62 99 TYR A C 1
ATOM 785 O O . TYR A 1 99 ? -7.237 -2.892 14.048 1.00 95.62 99 TYR A O 1
ATOM 793 N N . TYR A 1 100 ? -5.926 -4.475 13.191 1.00 95.06 100 TYR A N 1
ATOM 794 C CA . TYR A 1 100 ? -5.831 -5.193 14.467 1.00 95.06 100 TYR A CA 1
ATOM 795 C C . TYR A 1 100 ? -5.165 -4.355 15.564 1.00 95.06 100 TYR A C 1
ATOM 797 O O . TYR A 1 100 ? -5.577 -4.415 16.730 1.00 95.06 100 TYR A O 1
ATOM 805 N N . ARG A 1 101 ? -4.154 -3.544 15.224 1.00 95.75 101 ARG A N 1
ATOM 806 C CA . ARG A 1 101 ? -3.543 -2.603 16.178 1.00 95.75 101 ARG A CA 1
ATOM 807 C C . ARG A 1 101 ? -4.554 -1.548 16.622 1.00 95.75 101 ARG A C 1
ATOM 809 O O . ARG A 1 101 ? -4.617 -1.262 17.823 1.00 95.75 101 ARG A O 1
ATOM 816 N N . PHE A 1 102 ? -5.349 -1.018 15.696 1.00 95.81 102 PHE A N 1
ATOM 817 C CA . PHE A 1 102 ? -6.406 -0.050 15.971 1.00 95.81 102 PHE A CA 1
ATOM 818 C C . PHE A 1 102 ? -7.467 -0.621 16.917 1.00 95.81 102 PHE A C 1
ATOM 820 O O . PHE A 1 102 ? -7.741 -0.033 17.970 1.00 95.81 102 PHE A O 1
ATOM 827 N N . LEU A 1 103 ? -7.996 -1.810 16.608 1.00 95.00 103 LEU A N 1
ATOM 828 C CA . LEU A 1 103 ? -8.978 -2.507 17.439 1.00 95.00 103 LEU A CA 1
ATOM 829 C C . LEU A 1 103 ? -8.448 -2.751 18.852 1.00 95.00 103 LEU A C 1
ATOM 831 O O . LEU A 1 103 ? -9.109 -2.426 19.840 1.00 95.00 103 LEU A O 1
ATOM 835 N N . ARG A 1 104 ? -7.228 -3.289 18.968 1.00 95.62 104 ARG A N 1
ATOM 836 C CA . ARG A 1 104 ? -6.602 -3.584 20.262 1.00 95.62 104 ARG A CA 1
ATOM 837 C C . ARG A 1 104 ? -6.406 -2.313 21.085 1.00 95.62 104 ARG A C 1
ATOM 839 O O . ARG A 1 104 ? -6.696 -2.300 22.280 1.00 95.62 104 ARG A O 1
ATOM 846 N N . ARG A 1 105 ? -5.921 -1.236 20.460 1.00 96.19 105 ARG A N 1
ATOM 847 C CA . ARG A 1 105 ? -5.730 0.057 21.128 1.00 96.19 105 ARG A CA 1
ATOM 848 C C . ARG A 1 105 ? -7.053 0.583 21.675 1.00 96.19 105 ARG A C 1
ATOM 850 O O . ARG A 1 105 ? -7.120 0.904 22.858 1.00 96.19 105 ARG A O 1
ATOM 857 N N . ASN A 1 106 ? -8.093 0.625 20.849 1.00 95.56 106 ASN A N 1
ATOM 858 C CA . ASN A 1 106 ? -9.390 1.161 21.248 1.00 95.56 106 ASN A CA 1
ATOM 859 C C . ASN A 1 106 ? -10.086 0.292 22.301 1.00 95.56 106 ASN A C 1
ATOM 861 O O . ASN A 1 106 ? -10.636 0.829 23.261 1.00 95.56 106 ASN A O 1
ATOM 865 N N . LYS A 1 107 ? -9.979 -1.038 22.206 1.00 93.94 107 LYS A N 1
ATOM 866 C CA . LYS A 1 107 ? -10.551 -1.936 23.214 1.00 93.94 107 LYS A CA 1
ATOM 867 C C . LYS A 1 107 ? -9.884 -1.788 24.575 1.00 93.94 107 LYS A C 1
ATOM 869 O O . LYS A 1 107 ? -10.571 -1.595 25.574 1.00 93.94 107 LYS A O 1
ATOM 874 N N . PHE A 1 108 ? -8.557 -1.895 24.625 1.00 94.19 108 PHE A N 1
ATOM 875 C CA . PHE A 1 108 ? -7.846 -2.035 25.898 1.00 94.19 108 PHE A CA 1
ATOM 876 C C . PHE A 1 108 ? -7.397 -0.711 26.511 1.00 94.19 108 PHE A C 1
ATOM 878 O O . PHE A 1 108 ? -7.249 -0.645 27.726 1.00 94.19 108 PHE A O 1
ATOM 885 N N . LYS A 1 109 ? -7.177 0.338 25.708 1.00 92.12 109 LYS A N 1
ATOM 886 C CA . LYS A 1 109 ? -6.830 1.667 26.239 1.00 92.12 109 LYS A CA 1
ATOM 887 C C . LYS A 1 109 ? -8.042 2.578 26.387 1.00 92.12 109 LYS A C 1
ATOM 889 O O . LYS A 1 109 ? -8.092 3.337 27.344 1.00 92.12 109 LYS A O 1
ATOM 894 N N . ASN A 1 110 ? -9.004 2.486 25.467 1.00 93.19 110 ASN A N 1
ATOM 895 C CA . ASN A 1 110 ? -10.128 3.425 25.408 1.00 93.19 110 ASN A CA 1
ATOM 896 C C . ASN A 1 110 ? -11.457 2.802 25.881 1.00 93.19 110 ASN A C 1
ATOM 898 O O . ASN A 1 110 ? -12.473 3.487 25.899 1.00 93.19 110 ASN A O 1
ATOM 902 N N . GLY A 1 111 ? -11.478 1.510 26.241 1.00 94.00 111 GLY A N 1
ATOM 903 C CA . GLY A 1 111 ? -12.683 0.805 26.702 1.00 94.00 111 GLY A CA 1
ATOM 904 C C . GLY A 1 111 ? -13.746 0.570 25.619 1.00 94.00 111 GLY A C 1
ATOM 905 O O . GLY A 1 111 ? -14.857 0.149 25.935 1.00 94.00 111 GLY A O 1
ATOM 906 N N . MET A 1 112 ? -13.428 0.821 24.346 1.00 96.50 112 MET A N 1
ATOM 907 C CA . MET A 1 112 ? -14.380 0.753 23.236 1.00 96.50 112 MET A CA 1
ATOM 908 C C . MET A 1 112 ? -14.722 -0.698 22.869 1.00 96.50 112 MET A C 1
ATOM 910 O O . MET A 1 112 ? -13.867 -1.582 22.884 1.00 96.50 112 MET A O 1
ATOM 914 N N . MET A 1 113 ? -15.973 -0.972 22.499 1.00 94.69 113 MET A N 1
ATOM 915 C CA . MET A 1 113 ? -16.351 -2.274 21.937 1.00 94.69 113 MET A CA 1
ATOM 916 C C . MET A 1 113 ? -15.743 -2.471 20.544 1.00 94.69 113 MET A C 1
ATOM 918 O O . MET A 1 113 ? -15.617 -1.515 19.786 1.00 94.69 113 MET A O 1
ATOM 922 N N . PHE A 1 114 ? -15.396 -3.712 20.184 1.00 92.75 114 PHE A N 1
ATOM 923 C CA . PHE A 1 114 ? -14.804 -4.001 18.871 1.00 92.75 114 PHE A CA 1
ATOM 924 C C . PHE A 1 114 ? -15.716 -3.606 17.710 1.00 92.75 114 PHE A C 1
ATOM 926 O O . PHE A 1 114 ? -15.217 -3.110 16.708 1.00 92.75 114 PHE A O 1
ATOM 933 N N . THR A 1 115 ? -17.033 -3.754 17.863 1.00 92.31 115 THR A N 1
ATOM 934 C CA . THR A 1 115 ? -18.020 -3.302 16.871 1.00 92.31 115 THR A CA 1
ATOM 935 C C . THR A 1 115 ? -17.892 -1.804 16.608 1.00 92.31 115 THR A C 1
ATOM 937 O O . THR A 1 115 ? -17.652 -1.404 15.475 1.00 92.31 115 THR A O 1
ATOM 940 N N . ARG A 1 116 ? -17.905 -0.980 17.665 1.00 94.38 116 ARG A N 1
ATOM 941 C CA . ARG A 1 116 ? -17.741 0.474 17.531 1.00 94.38 116 ARG A CA 1
ATOM 942 C C . ARG A 1 116 ? -16.361 0.871 17.002 1.00 94.38 116 ARG A C 1
ATOM 944 O O . ARG A 1 116 ? -16.251 1.813 16.230 1.00 94.38 116 ARG A O 1
ATOM 951 N N . ALA A 1 117 ? -15.309 0.152 17.394 1.00 94.56 117 ALA A N 1
ATOM 952 C CA . ALA A 1 117 ? -13.967 0.388 16.865 1.00 94.56 117 ALA A CA 1
ATOM 953 C C . ALA A 1 117 ? -13.862 0.022 15.375 1.00 94.56 117 ALA A C 1
ATOM 955 O O . ALA A 1 117 ? -13.135 0.675 14.641 1.00 94.56 117 ALA A O 1
ATOM 956 N N . THR A 1 118 ? -14.601 -0.991 14.922 1.00 93.75 118 THR A N 1
ATOM 957 C CA . THR A 1 118 ? -14.672 -1.360 13.503 1.00 93.75 118 THR A CA 1
ATOM 958 C C . THR A 1 118 ? -15.349 -0.259 12.700 1.00 93.75 118 THR A C 1
ATOM 960 O O . THR A 1 118 ? -14.781 0.201 11.719 1.00 93.75 118 THR A O 1
ATOM 963 N N . GLU A 1 119 ? -16.517 0.210 13.149 1.00 93.50 119 GLU A N 1
ATOM 964 C CA . GLU A 1 119 ? -17.230 1.334 12.523 1.00 93.50 119 GLU A CA 1
ATOM 965 C C . GLU A 1 119 ? -16.326 2.562 12.396 1.00 93.50 119 GLU A C 1
ATOM 967 O O . GLU A 1 119 ? -16.194 3.116 11.311 1.00 93.50 119 GLU A O 1
ATOM 972 N N . LEU A 1 120 ? -15.636 2.928 13.481 1.00 94.62 120 LEU A N 1
ATOM 973 C CA . LEU A 1 120 ? -14.729 4.071 13.481 1.00 94.62 120 LEU A CA 1
ATOM 974 C C . LEU A 1 120 ? -13.558 3.887 12.506 1.00 94.62 120 LEU A C 1
ATOM 976 O O . LEU A 1 120 ? -13.205 4.826 11.806 1.00 94.62 120 LEU A O 1
ATOM 980 N N . TYR A 1 121 ? -12.968 2.690 12.430 1.00 95.12 121 TYR A N 1
ATOM 981 C CA . TYR A 1 121 ? -11.892 2.415 11.473 1.00 95.12 121 TYR A CA 1
ATOM 982 C C . TYR A 1 121 ? -12.370 2.580 10.024 1.00 95.12 121 TYR A C 1
ATOM 984 O O . TYR A 1 121 ? -11.692 3.196 9.205 1.00 95.12 121 TYR A O 1
ATOM 992 N N . LEU A 1 122 ? -13.558 2.060 9.708 1.00 94.31 122 LEU A N 1
ATOM 993 C CA . LEU A 1 122 ? -14.148 2.202 8.379 1.00 94.31 122 LEU A CA 1
ATOM 994 C C . LEU A 1 122 ? -14.444 3.675 8.054 1.00 94.31 122 LEU A C 1
ATOM 996 O O . LEU A 1 122 ? -14.111 4.129 6.961 1.00 94.31 122 LEU A O 1
ATOM 1000 N N . GLU A 1 123 ? -14.989 4.433 9.011 1.00 94.25 123 GLU A N 1
ATOM 1001 C CA . GLU A 1 123 ? -15.219 5.879 8.891 1.00 94.25 123 GLU A CA 1
ATOM 1002 C C . GLU A 1 123 ? -13.905 6.645 8.633 1.00 94.25 123 GLU A C 1
ATOM 1004 O O . GLU A 1 123 ? -13.831 7.434 7.690 1.00 94.25 123 GLU A O 1
ATOM 1009 N N . GLU A 1 124 ? -12.850 6.385 9.417 1.00 94.25 124 GLU A N 1
ATOM 1010 C CA . GLU A 1 124 ? -11.543 7.058 9.304 1.00 94.25 124 GLU A CA 1
ATOM 1011 C C . GLU A 1 124 ? -10.848 6.792 7.960 1.00 94.25 124 GLU A C 1
ATOM 1013 O O . GLU A 1 124 ? -10.169 7.671 7.423 1.00 94.25 124 GLU A O 1
ATOM 1018 N N . HIS A 1 125 ? -11.039 5.600 7.394 1.00 94.31 125 HIS A N 1
ATOM 1019 C CA . HIS A 1 125 ? -10.449 5.215 6.114 1.00 94.31 125 HIS A CA 1
ATOM 1020 C C . HIS A 1 125 ? -11.379 5.427 4.907 1.00 94.31 125 HIS A C 1
ATOM 1022 O O 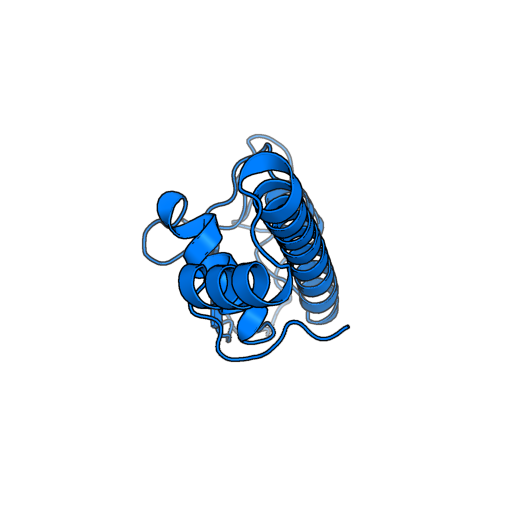. HIS A 1 125 ? -10.988 5.114 3.781 1.00 94.31 125 HIS A O 1
ATOM 1028 N N . GLY A 1 126 ? -12.592 5.955 5.109 1.00 92.38 126 GLY A N 1
ATOM 1029 C CA . GLY A 1 126 ? -13.580 6.137 4.039 1.00 92.38 126 GLY A CA 1
ATOM 1030 C C . GLY A 1 126 ? -14.019 4.820 3.388 1.00 92.38 126 GLY A C 1
ATOM 1031 O O . GLY A 1 126 ? -14.307 4.782 2.192 1.00 92.38 126 GLY A O 1
ATOM 1032 N N . MET A 1 127 ? -14.026 3.728 4.152 1.00 92.00 127 MET A N 1
ATOM 1033 C CA . MET A 1 127 ? -14.410 2.401 3.686 1.00 92.00 127 MET A CA 1
ATOM 1034 C C . MET A 1 127 ? -15.896 2.151 3.933 1.00 92.00 127 MET A C 1
ATOM 1036 O O . MET A 1 127 ? -16.395 2.320 5.040 1.00 92.00 127 MET A O 1
ATOM 1040 N N . THR A 1 128 ? -16.604 1.695 2.904 1.00 79.94 128 THR A N 1
ATOM 1041 C CA . THR A 1 128 ? -18.026 1.320 3.000 1.00 79.94 128 THR A CA 1
ATOM 1042 C C . THR A 1 128 ? -18.239 -0.182 3.148 1.00 79.94 128 THR A C 1
ATOM 1044 O O . THR A 1 128 ? -19.313 -0.618 3.552 1.00 79.94 128 THR A O 1
ATOM 1047 N N . GLU A 1 129 ? -17.236 -0.981 2.792 1.00 72.31 129 GLU A N 1
ATOM 1048 C CA . GLU A 1 129 ? -17.291 -2.439 2.833 1.00 72.31 129 GLU A CA 1
ATOM 1049 C C . GLU A 1 129 ? -16.587 -2.960 4.086 1.00 72.31 129 GLU A C 1
ATOM 1051 O O . GLU A 1 129 ? -15.528 -2.462 4.475 1.00 72.31 129 GLU A O 1
ATOM 1056 N N . LEU A 1 130 ? -17.166 -3.990 4.706 1.00 66.94 130 LEU A N 1
ATOM 1057 C CA . LEU A 1 130 ? -16.492 -4.738 5.761 1.00 66.94 130 LEU A CA 1
ATOM 1058 C C . LEU A 1 130 ? -15.239 -5.395 5.180 1.00 66.94 130 LEU A C 1
ATOM 1060 O O . LEU A 1 130 ? -15.294 -6.003 4.111 1.00 66.94 130 LEU A O 1
ATOM 1064 N N . ILE A 1 131 ? -14.125 -5.301 5.909 1.00 71.44 131 ILE A N 1
ATOM 1065 C CA . ILE A 1 131 ? -12.898 -6.027 5.578 1.00 71.44 131 ILE A CA 1
ATOM 1066 C C . ILE A 1 131 ? -13.252 -7.524 5.567 1.00 71.44 131 ILE A C 1
ATOM 1068 O O . ILE A 1 131 ? -13.640 -8.034 6.622 1.00 71.44 131 ILE A O 1
ATOM 1072 N N . PRO A 1 132 ? -13.158 -8.225 4.417 1.00 64.88 132 PRO A N 1
ATOM 1073 C CA . PRO A 1 132 ? -13.476 -9.649 4.350 1.00 64.88 132 PRO A CA 1
ATOM 1074 C C . PRO A 1 132 ? -12.613 -10.425 5.345 1.00 64.88 132 PRO A C 1
ATOM 1076 O O . PRO A 1 132 ? -11.450 -10.049 5.535 1.00 64.88 132 PRO A O 1
ATOM 1079 N N . GLU A 1 133 ? -13.162 -11.479 5.959 1.00 54.78 133 GLU A N 1
ATOM 1080 C CA . GLU A 1 133 ? -12.424 -12.367 6.877 1.00 54.78 133 GLU A CA 1
ATOM 1081 C C . GLU A 1 133 ? -11.182 -12.989 6.231 1.00 54.78 133 GLU A C 1
ATOM 1083 O O . GLU A 1 133 ? -11.149 -13.220 5.003 1.00 54.78 133 GLU A O 1
#

Radius of gyration: 16.41 Å; chains: 1; bounding box: 40×27×54 Å

Secondary structure (DSSP, 8-state):
--EEEE---HHHHHHHHHHTGGGEETTEE---TTSHHHHHHHHH-BPPPTT--S---SSEEEEPP--SSS--TTT--B--HHHHHHHHHHHHHHHHHHHHHHHHHHHHHH---HHHHHHHHHHHTT--S----